Protein AF-A0A2P2D0B8-F1 (afdb_monomer_lite)

Secondary structure (DSSP, 8-state):
--GGGGG-S-HHHHHHHHHHHHHHHHHTT--HHHHHHHHHHHHHHHHHHH-S-----GGGGGTB--HHHHHHHTBSSGGGSSS---SSBTHHHHHTT-----S----GGGBS-SS-SS---SHHHHHHGGG-

Sequence (132 aa):
MYWLNGEKRHPIHAILEGSPGILLVLLLGASSEIVLGWLTILSLHLMFQHGNMDYKAGILKKFFSVAELHRWHHRKKYRETQVNYGAVFSFWDRMFGSLQKEEGFVTGAAVGLEREKSFPKDYLGQLTEPFR

pLDDT: mean 88.52, std 8.52, range [60.28, 98.06]

Foldseek 3Di:
DALCVLVLDAVVVVCVVPVVVLVVVVVVPDDPVNSVVVVVVLSVQSSQLRHPDDDDPDCVLQFFNGVQFQVQLFFQDPVSNQASPDSTTCVVRVVVVRGDRDDDDQHPVGGDHNVDPPQDPDPVSSNCVVVD

InterPro domains:
  IPR006694 Fatty acid hydroxylase [PF04116] (3-98)

Radius of gyration: 16.32 Å; chains: 1; bounding box: 37×33×42 Å

Organism: NCBI:txid1917820

Structure (mmCIF, N/CA/C/O backbone):
data_AF-A0A2P2D0B8-F1
#
_entry.id   AF-A0A2P2D0B8-F1
#
loop_
_atom_site.group_PDB
_atom_site.id
_atom_site.type_symbol
_atom_site.label_atom_id
_atom_site.label_alt_id
_atom_site.label_comp_id
_atom_site.label_asym_id
_atom_site.label_entity_id
_atom_site.label_seq_id
_atom_site.pdbx_PDB_ins_code
_atom_site.Cartn_x
_atom_site.Cartn_y
_atom_site.Cartn_z
_atom_site.occupancy
_atom_site.B_iso_or_equiv
_atom_site.auth_seq_id
_atom_site.auth_comp_id
_atom_site.auth_asym_id
_atom_site.auth_atom_id
_atom_site.pdbx_PDB_model_num
ATOM 1 N N . MET A 1 1 ? 4.198 3.738 -11.912 1.00 60.28 1 MET A N 1
ATOM 2 C CA . MET A 1 1 ? 3.007 3.173 -11.241 1.00 60.28 1 MET A CA 1
ATOM 3 C C . MET A 1 1 ? 1.940 4.244 -11.261 1.00 60.28 1 MET A C 1
ATOM 5 O O . MET A 1 1 ? 2.276 5.383 -10.971 1.00 60.28 1 MET A O 1
ATOM 9 N N . TYR A 1 2 ? 0.722 3.931 -11.691 1.00 66.81 2 TYR A N 1
ATOM 10 C CA . TYR A 1 2 ? -0.411 4.852 -11.553 1.00 66.81 2 TYR A CA 1
ATOM 11 C C . TYR A 1 2 ? -1.201 4.462 -10.303 1.00 66.81 2 TYR A C 1
ATOM 13 O O . TYR A 1 2 ? -1.197 3.286 -9.951 1.00 66.81 2 TYR A O 1
ATOM 21 N N . TRP A 1 3 ? -1.877 5.406 -9.647 1.00 64.50 3 TRP A N 1
ATOM 22 C CA . TRP A 1 3 ? -2.529 5.149 -8.357 1.00 64.50 3 TRP A CA 1
ATOM 23 C C . TRP A 1 3 ? -3.574 4.022 -8.433 1.00 64.50 3 TRP A C 1
ATOM 25 O O . TRP A 1 3 ? -3.635 3.209 -7.517 1.00 64.50 3 TRP A O 1
ATOM 35 N N . LEU A 1 4 ? -4.289 3.873 -9.563 1.00 73.56 4 LEU A N 1
ATOM 36 C CA . LEU A 1 4 ? -5.216 2.745 -9.767 1.00 73.56 4 LEU A CA 1
ATOM 37 C C . LEU A 1 4 ? -4.530 1.377 -9.725 1.00 73.56 4 LEU A C 1
ATOM 39 O O . LEU A 1 4 ? -5.201 0.384 -9.485 1.00 73.56 4 LEU A O 1
ATOM 43 N N . ASN A 1 5 ? -3.218 1.281 -9.969 1.00 72.00 5 ASN A N 1
ATOM 44 C CA . ASN A 1 5 ? -2.528 -0.008 -9.901 1.00 72.00 5 ASN A CA 1
ATOM 45 C C . ASN A 1 5 ? -2.556 -0.608 -8.488 1.00 72.00 5 ASN A C 1
ATOM 47 O O . ASN A 1 5 ? -2.506 -1.827 -8.390 1.00 72.00 5 ASN A O 1
ATOM 51 N N . GLY A 1 6 ? -2.677 0.203 -7.427 1.00 67.56 6 GLY A N 1
ATOM 52 C CA . GLY A 1 6 ? -2.864 -0.310 -6.061 1.00 67.56 6 GLY A CA 1
ATOM 53 C C . GLY A 1 6 ? -4.210 -1.018 -5.852 1.00 67.56 6 GLY A C 1
ATOM 54 O O . GLY A 1 6 ? -4.346 -1.850 -4.957 1.00 67.56 6 GLY A O 1
ATOM 55 N N . GLU A 1 7 ? -5.182 -0.743 -6.726 1.00 73.62 7 GLU A N 1
ATOM 56 C CA . GLU A 1 7 ? -6.535 -1.309 -6.691 1.00 73.62 7 GLU A CA 1
ATOM 57 C C . GLU A 1 7 ? -6.797 -2.311 -7.824 1.00 73.62 7 GLU A C 1
ATOM 59 O O . GLU A 1 7 ? -7.882 -2.881 -7.920 1.00 73.62 7 GLU A O 1
ATOM 64 N N . LYS A 1 8 ? -5.808 -2.574 -8.689 1.00 78.94 8 LYS A N 1
ATOM 65 C CA . LYS A 1 8 ? -5.914 -3.594 -9.743 1.00 78.94 8 LYS A CA 1
ATOM 66 C C . LYS A 1 8 ? -5.743 -4.990 -9.152 1.00 78.94 8 LYS A C 1
ATOM 68 O O . LYS A 1 8 ? -4.721 -5.643 -9.349 1.00 78.94 8 LYS A O 1
ATOM 73 N N . ARG A 1 9 ? -6.764 -5.441 -8.432 1.00 85.56 9 ARG A N 1
ATOM 74 C CA . ARG A 1 9 ? -6.892 -6.801 -7.907 1.00 85.56 9 ARG A CA 1
ATOM 75 C C . ARG A 1 9 ? -8.305 -7.320 -8.148 1.00 85.56 9 ARG A C 1
ATOM 77 O O . ARG A 1 9 ? -9.250 -6.544 -8.274 1.00 85.56 9 ARG A O 1
ATOM 84 N N . HIS A 1 10 ? -8.452 -8.639 -8.210 1.00 90.56 10 HIS A N 1
ATOM 85 C CA . HIS A 1 10 ? -9.770 -9.250 -8.347 1.00 90.56 10 HIS A CA 1
ATOM 86 C C . HIS A 1 10 ? -10.648 -8.899 -7.123 1.00 90.56 10 HIS A C 1
ATOM 88 O O . HIS A 1 10 ? -10.168 -9.054 -5.997 1.00 90.56 10 HIS A O 1
ATOM 94 N N . PRO A 1 11 ? -11.925 -8.488 -7.277 1.00 90.44 11 PRO A N 1
ATOM 95 C CA . PRO A 1 11 ? -12.768 -8.082 -6.145 1.00 90.44 11 PRO A CA 1
ATOM 96 C C . PRO A 1 11 ? -12.917 -9.160 -5.066 1.00 90.44 11 PRO A C 1
ATOM 98 O O . PRO A 1 11 ? -12.840 -8.866 -3.878 1.00 90.44 11 PRO A O 1
ATOM 101 N N . ILE A 1 12 ? -13.052 -10.428 -5.473 1.00 92.00 12 ILE A N 1
ATOM 102 C CA . ILE A 1 12 ? -13.098 -11.558 -4.527 1.00 92.00 12 ILE A CA 1
ATOM 103 C C . ILE A 1 12 ? -11.803 -11.635 -3.712 1.00 92.00 12 ILE A C 1
ATOM 105 O O . ILE A 1 12 ? -11.859 -11.827 -2.503 1.00 92.00 12 ILE A O 1
ATOM 109 N N . HIS A 1 13 ? -10.644 -11.432 -4.345 1.00 91.44 13 HIS A N 1
ATOM 110 C CA . HIS A 1 13 ? -9.368 -11.431 -3.634 1.00 91.44 13 HIS A CA 1
ATOM 111 C C . HIS A 1 13 ? -9.304 -10.284 -2.618 1.00 91.44 13 HIS A C 1
ATOM 113 O O . HIS A 1 13 ? -8.949 -10.525 -1.472 1.00 91.44 13 HIS A O 1
ATOM 119 N N . ALA A 1 14 ? -9.746 -9.077 -2.994 1.00 90.12 14 ALA A N 1
ATOM 120 C CA . ALA A 1 14 ? -9.803 -7.929 -2.085 1.00 90.12 14 ALA A CA 1
ATOM 121 C C . ALA A 1 14 ? -10.671 -8.198 -0.842 1.00 90.12 14 ALA A C 1
ATOM 123 O O . ALA A 1 14 ? -10.279 -7.877 0.278 1.00 90.12 14 ALA A O 1
ATOM 124 N N . ILE A 1 15 ? -11.845 -8.810 -1.032 1.00 92.44 15 ILE A N 1
ATOM 125 C CA . ILE A 1 15 ? -12.759 -9.161 0.064 1.00 92.44 15 ILE A CA 1
ATOM 126 C C . ILE A 1 15 ? -12.123 -10.212 0.976 1.00 92.44 15 ILE A C 1
ATOM 128 O O . ILE A 1 15 ? -12.155 -10.062 2.197 1.00 92.44 15 ILE A O 1
ATOM 132 N N . LEU A 1 16 ? -11.539 -11.265 0.401 1.00 94.19 16 LEU A N 1
ATOM 133 C CA . LEU A 1 16 ? -10.897 -12.336 1.167 1.00 94.19 16 LEU A CA 1
ATOM 134 C C . LEU A 1 16 ? -9.682 -11.836 1.955 1.00 94.19 16 LEU A C 1
ATOM 136 O O . LEU A 1 16 ? -9.478 -12.255 3.090 1.00 94.19 16 LEU A O 1
ATOM 140 N N . GLU A 1 17 ? -8.905 -10.926 1.374 1.00 91.38 17 GLU A N 1
ATOM 141 C CA . GLU A 1 17 ? -7.741 -10.315 2.014 1.00 91.38 17 GLU A CA 1
ATOM 142 C C . GLU A 1 17 ? -8.148 -9.352 3.144 1.00 91.38 17 GLU A C 1
ATOM 144 O O . GLU A 1 17 ? -7.594 -9.410 4.240 1.00 91.38 17 GLU A O 1
ATOM 149 N N . GLY A 1 18 ? -9.129 -8.473 2.906 1.00 90.88 18 GLY A N 1
ATOM 150 C CA . GLY A 1 18 ? -9.480 -7.403 3.846 1.00 90.88 18 GLY A CA 1
ATOM 151 C C . GLY A 1 18 ? -10.466 -7.799 4.950 1.00 90.88 18 GLY A C 1
ATOM 152 O O . GLY A 1 18 ? -10.377 -7.292 6.073 1.00 90.88 18 GLY A O 1
ATOM 153 N N . SER A 1 19 ? -11.416 -8.696 4.662 1.00 94.25 19 SER A N 1
ATOM 154 C CA . SER A 1 19 ? -12.523 -8.997 5.583 1.00 94.25 19 SER A CA 1
ATOM 155 C C . SER A 1 19 ? -12.115 -9.607 6.929 1.00 94.25 19 SER A C 1
ATOM 157 O O . SER A 1 19 ? -12.719 -9.198 7.923 1.00 94.25 19 SER A O 1
ATOM 159 N N . PRO A 1 20 ? -11.101 -10.492 7.051 1.00 95.88 20 PRO A N 1
ATOM 160 C CA . PRO A 1 20 ? -10.773 -11.094 8.344 1.00 95.88 20 PRO A CA 1
ATOM 161 C C . PRO A 1 20 ? -10.330 -10.058 9.384 1.00 95.88 20 PRO A C 1
ATOM 163 O O . PRO A 1 20 ? -10.785 -10.092 10.526 1.00 95.88 20 PRO A O 1
ATOM 166 N N . GLY A 1 21 ? -9.484 -9.103 8.982 1.00 93.75 21 GLY A N 1
ATOM 167 C CA . GLY A 1 21 ? -8.998 -8.044 9.870 1.00 93.75 21 GLY A CA 1
ATOM 168 C C . GLY A 1 21 ? -10.105 -7.077 10.290 1.00 93.75 21 GLY A C 1
ATOM 169 O O . GLY A 1 21 ? -10.208 -6.739 11.468 1.00 93.75 21 GLY A O 1
ATOM 170 N N . ILE A 1 22 ? -10.965 -6.680 9.346 1.00 95.56 22 ILE A N 1
ATOM 171 C CA . ILE A 1 22 ? -12.117 -5.805 9.617 1.00 95.56 22 ILE A CA 1
ATOM 172 C C . ILE A 1 22 ? -13.111 -6.494 10.560 1.00 95.56 22 ILE A C 1
ATOM 174 O O . ILE A 1 22 ? -13.549 -5.894 11.540 1.00 95.56 22 ILE A O 1
ATOM 178 N N . LEU A 1 23 ? -13.443 -7.760 10.296 1.00 96.31 23 LEU A N 1
ATOM 179 C CA . LEU A 1 23 ? -14.355 -8.530 11.137 1.00 96.31 23 LEU A CA 1
ATOM 180 C C . LEU A 1 23 ? -13.806 -8.663 12.559 1.00 96.31 23 LEU A C 1
ATOM 182 O O . LEU A 1 23 ? -14.544 -8.456 13.518 1.00 96.31 23 LEU A O 1
ATOM 186 N N . LEU A 1 24 ? -12.512 -8.954 12.701 1.00 97.00 24 LEU A N 1
ATOM 187 C CA . LEU A 1 24 ? -11.877 -9.088 14.006 1.00 97.00 24 LEU A CA 1
ATOM 188 C C . LEU A 1 24 ? -11.987 -7.801 14.834 1.00 97.00 24 LEU A C 1
ATOM 190 O O . LEU A 1 24 ? -12.391 -7.867 15.992 1.00 97.00 24 LEU A O 1
ATOM 194 N N . VAL A 1 25 ? -11.671 -6.632 14.268 1.00 96.81 25 VAL A N 1
ATOM 195 C CA . VAL A 1 25 ? -11.735 -5.373 15.037 1.00 96.81 25 VAL A CA 1
ATOM 196 C C . VAL A 1 25 ? -13.167 -4.992 15.413 1.00 96.81 25 VAL A C 1
ATOM 198 O O . VAL A 1 25 ? -13.385 -4.497 16.516 1.00 96.81 25 VAL A O 1
ATOM 201 N N . LEU A 1 26 ? -14.148 -5.279 14.550 1.00 96.94 26 LEU A N 1
ATOM 202 C CA . LEU A 1 26 ? -15.567 -5.091 14.867 1.00 96.94 26 LEU A CA 1
ATOM 203 C C . LEU A 1 26 ? -16.013 -6.015 16.008 1.00 96.94 26 LEU A C 1
ATOM 205 O O . LEU A 1 26 ? -16.676 -5.562 16.937 1.00 96.94 26 LEU A O 1
ATOM 209 N N . LEU A 1 27 ? -15.606 -7.290 15.984 1.00 97.44 27 LEU A N 1
ATOM 210 C CA . LEU A 1 27 ? -15.894 -8.250 17.059 1.00 97.44 27 LEU A CA 1
ATOM 211 C C . LEU A 1 27 ? -15.239 -7.859 18.392 1.00 97.44 27 LEU A C 1
ATOM 213 O O . LEU A 1 27 ? -15.789 -8.150 19.450 1.00 97.44 27 LEU A O 1
ATOM 217 N N . LEU A 1 28 ? -14.096 -7.171 18.349 1.00 98.06 28 LEU A N 1
ATOM 218 C CA . LEU A 1 28 ? -13.435 -6.593 19.525 1.00 98.06 28 LEU A CA 1
ATOM 219 C C . LEU A 1 28 ? -14.086 -5.283 20.012 1.00 98.06 28 LEU A C 1
ATOM 221 O O . LEU A 1 28 ? -13.615 -4.699 20.987 1.00 98.06 28 LEU A O 1
ATOM 225 N N . GLY A 1 29 ? -15.165 -4.827 19.367 1.00 97.94 29 GLY A N 1
ATOM 226 C CA . GLY A 1 29 ? -15.948 -3.664 19.787 1.00 97.94 29 GLY A CA 1
ATOM 227 C C . GLY A 1 29 ? -15.550 -2.342 19.131 1.00 97.94 29 GLY A C 1
ATOM 228 O O . GLY A 1 29 ? -15.970 -1.287 19.608 1.00 97.94 29 GLY A O 1
ATOM 229 N N . ALA A 1 30 ? -14.756 -2.354 18.053 1.00 97.69 30 ALA A N 1
ATOM 230 C CA . ALA A 1 30 ? -14.513 -1.139 17.277 1.00 97.69 30 ALA A CA 1
ATOM 231 C C . ALA A 1 30 ? -15.823 -0.635 16.650 1.00 97.69 30 ALA A C 1
ATOM 233 O O . ALA A 1 30 ? -16.580 -1.411 16.066 1.00 97.69 30 ALA A O 1
ATOM 234 N N . SER A 1 31 ? -16.078 0.672 16.741 1.00 98.06 31 SER A N 1
ATOM 235 C CA . SER A 1 31 ? -17.254 1.270 16.111 1.00 98.06 31 SER A CA 1
ATOM 236 C C . SER A 1 31 ? -17.103 1.319 14.586 1.00 98.06 31 SER A C 1
ATOM 238 O O . SER A 1 31 ? -15.987 1.391 14.054 1.00 98.06 31 SER A O 1
ATOM 240 N N . SER A 1 32 ? -18.228 1.317 13.869 1.00 96.12 32 SER A N 1
ATOM 241 C CA . SER A 1 32 ? -18.250 1.449 12.407 1.00 96.12 32 SER A CA 1
ATOM 242 C C . SER A 1 32 ? -17.539 2.711 11.929 1.00 96.12 32 SER A C 1
ATOM 244 O O . SER A 1 32 ? -16.838 2.682 10.922 1.00 96.12 32 SER A O 1
ATOM 246 N N . GLU A 1 33 ? -17.669 3.810 12.666 1.00 97.81 33 GLU A N 1
ATOM 247 C CA . GLU A 1 33 ? -17.069 5.104 12.339 1.00 97.81 33 GLU A CA 1
ATOM 248 C C . GLU A 1 33 ? -15.541 5.036 12.410 1.00 97.81 33 GLU A C 1
ATOM 250 O O . GLU A 1 33 ? -14.864 5.569 11.532 1.00 97.81 33 GLU A O 1
ATOM 255 N N . ILE A 1 34 ? -14.987 4.342 13.412 1.00 96.44 34 ILE A N 1
ATOM 256 C CA . ILE A 1 34 ? -13.536 4.141 13.549 1.00 96.44 34 ILE A CA 1
ATOM 257 C C . ILE A 1 34 ? -13.007 3.301 12.387 1.00 96.44 34 ILE A C 1
ATOM 259 O O . ILE A 1 34 ? -11.991 3.651 11.783 1.00 96.44 34 ILE A O 1
ATOM 263 N N . VAL A 1 35 ? -13.706 2.217 12.042 1.00 96.69 35 VAL A N 1
ATOM 264 C CA . VAL A 1 35 ? -13.327 1.356 10.914 1.00 96.69 35 VAL A CA 1
ATOM 265 C C . VAL A 1 35 ? -13.374 2.137 9.600 1.00 96.69 35 VAL A C 1
ATOM 267 O O . VAL A 1 35 ? -12.417 2.091 8.830 1.00 96.69 35 VAL A O 1
ATOM 270 N N . LEU A 1 36 ? -14.435 2.909 9.359 1.00 96.62 36 LEU A N 1
ATOM 271 C CA . LEU A 1 36 ? -14.560 3.763 8.173 1.00 96.62 36 LEU A CA 1
ATOM 272 C C . LEU A 1 36 ? -13.467 4.837 8.116 1.00 96.62 36 LEU A C 1
ATOM 274 O O . LEU A 1 36 ? -12.879 5.066 7.055 1.00 96.62 36 LEU A O 1
ATOM 278 N N . GLY A 1 37 ? -13.154 5.467 9.249 1.00 97.38 37 GLY A N 1
ATOM 279 C CA . GLY A 1 37 ? -12.060 6.430 9.353 1.00 97.38 37 GLY A CA 1
ATOM 280 C C . GLY A 1 37 ? -10.715 5.799 8.995 1.00 97.38 37 GLY A C 1
ATOM 281 O O . GLY A 1 37 ? -9.969 6.347 8.181 1.00 97.38 37 GLY A O 1
ATOM 282 N N . TRP A 1 38 ? -10.435 4.607 9.523 1.00 94.38 38 TRP A N 1
ATOM 283 C CA . TRP A 1 38 ? -9.225 3.859 9.191 1.00 94.38 38 TRP A CA 1
ATOM 284 C C . TRP A 1 38 ? -9.152 3.493 7.706 1.00 94.38 38 TRP A C 1
ATOM 286 O O . TRP A 1 38 ? -8.131 3.747 7.069 1.00 94.38 38 TRP A O 1
ATOM 296 N N . LEU A 1 39 ? -10.229 2.954 7.130 1.00 93.94 39 LEU A N 1
ATOM 297 C CA . LEU A 1 39 ? -10.276 2.598 5.708 1.00 93.94 39 LEU A CA 1
ATOM 298 C C . LEU A 1 39 ? -10.070 3.819 4.805 1.00 93.94 39 LEU A C 1
ATOM 300 O O . LEU A 1 39 ? -9.400 3.716 3.778 1.00 93.94 39 LEU A O 1
ATOM 304 N N . THR A 1 40 ? -10.578 4.984 5.207 1.00 95.69 40 THR A N 1
ATOM 305 C CA . THR A 1 40 ? -10.357 6.247 4.491 1.00 95.69 40 THR A CA 1
ATOM 306 C C . THR A 1 40 ? -8.879 6.640 4.509 1.00 95.69 40 THR A C 1
ATOM 308 O O . THR A 1 40 ? -8.299 6.918 3.458 1.00 95.69 40 THR A O 1
ATOM 311 N N . ILE A 1 41 ? -8.243 6.614 5.684 1.00 95.19 41 ILE A N 1
ATOM 312 C CA . ILE A 1 41 ? -6.812 6.921 5.835 1.00 95.19 41 ILE A CA 1
ATOM 313 C C . ILE A 1 41 ? -5.959 5.936 5.031 1.00 95.19 41 ILE A C 1
ATOM 315 O O . ILE A 1 41 ? -5.056 6.352 4.303 1.00 95.19 41 ILE A O 1
ATOM 319 N N . LEU A 1 42 ? -6.265 4.642 5.130 1.00 92.62 42 LEU A N 1
ATOM 320 C CA . LEU A 1 42 ? -5.570 3.586 4.405 1.00 92.62 42 LEU A CA 1
ATOM 321 C C . LEU A 1 42 ? -5.679 3.785 2.890 1.00 92.62 42 LEU A C 1
ATOM 323 O O . LEU A 1 42 ? -4.668 3.703 2.196 1.00 92.62 42 LEU A O 1
ATOM 327 N N . SER A 1 43 ? -6.874 4.101 2.387 1.00 90.81 43 SER A N 1
ATOM 328 C CA . SER A 1 43 ? -7.106 4.346 0.959 1.00 90.81 43 SER A CA 1
ATOM 329 C C . SER A 1 43 ? -6.263 5.517 0.455 1.00 90.81 43 SER A C 1
ATOM 331 O O . SER A 1 43 ? -5.552 5.388 -0.540 1.00 90.81 43 SER A O 1
ATOM 333 N N . LEU A 1 44 ? -6.265 6.642 1.179 1.00 92.12 44 LEU A N 1
ATOM 334 C CA . LEU A 1 44 ? -5.438 7.800 0.834 1.00 92.12 44 LEU A CA 1
ATOM 335 C C . LEU A 1 44 ? -3.948 7.438 0.835 1.00 92.12 44 LEU A C 1
ATOM 337 O O . LEU A 1 44 ? -3.243 7.728 -0.132 1.00 92.12 44 LEU A O 1
ATOM 341 N N . HIS A 1 45 ? -3.471 6.758 1.879 1.00 92.75 45 HIS A N 1
ATOM 342 C CA . HIS A 1 45 ? -2.082 6.305 1.971 1.00 92.75 45 HIS A CA 1
ATOM 343 C C . HIS A 1 45 ? -1.689 5.427 0.772 1.00 92.75 45 HIS A C 1
ATOM 345 O O . HIS A 1 45 ? -0.693 5.713 0.103 1.00 92.75 45 HIS A O 1
ATOM 351 N N . LEU A 1 46 ? -2.506 4.426 0.429 1.00 90.50 46 LEU A N 1
ATOM 352 C CA . LEU A 1 46 ? -2.258 3.538 -0.711 1.00 90.50 46 LEU A CA 1
ATOM 353 C C . LEU A 1 46 ? -2.250 4.292 -2.049 1.00 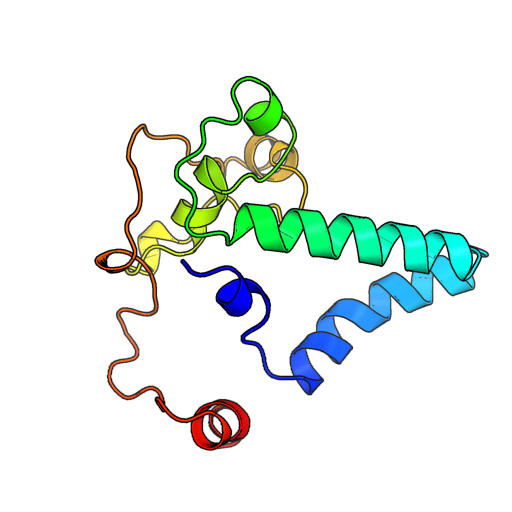90.50 46 LEU A C 1
ATOM 355 O O . LEU A 1 46 ? -1.397 4.003 -2.897 1.00 90.50 46 LEU A O 1
ATOM 359 N N . MET A 1 47 ? -3.114 5.299 -2.228 1.00 89.94 47 MET A N 1
ATOM 360 C CA . MET A 1 47 ? -3.104 6.168 -3.413 1.00 89.94 47 MET A CA 1
ATOM 361 C C . MET A 1 47 ? -1.785 6.943 -3.541 1.00 89.94 47 MET A C 1
ATOM 363 O O . MET A 1 47 ? -1.199 6.977 -4.626 1.00 89.94 47 MET A O 1
ATOM 367 N N . PHE A 1 48 ? -1.275 7.529 -2.452 1.00 89.88 48 PHE A N 1
ATOM 368 C CA . PHE A 1 48 ? 0.022 8.223 -2.449 1.00 89.88 48 PHE A CA 1
ATOM 369 C C . PHE A 1 48 ? 1.204 7.266 -2.636 1.00 89.88 48 PHE A C 1
ATOM 371 O O . PHE A 1 48 ? 2.203 7.631 -3.259 1.00 89.88 48 PHE A O 1
ATOM 378 N N . GLN A 1 49 ? 1.100 6.044 -2.120 1.00 90.94 49 GLN A N 1
ATOM 379 C CA . GLN A 1 49 ? 2.116 4.999 -2.224 1.00 90.94 49 GLN A CA 1
ATOM 380 C C . GLN A 1 49 ? 2.240 4.429 -3.648 1.00 90.94 49 GLN A C 1
ATOM 382 O O . GLN A 1 49 ? 3.346 4.112 -4.090 1.00 90.94 49 GLN A O 1
ATOM 387 N N . HIS A 1 50 ? 1.135 4.358 -4.396 1.00 89.50 50 HIS A N 1
ATOM 388 C CA . HIS A 1 50 ? 1.098 3.886 -5.789 1.00 89.50 50 HIS A CA 1
ATOM 389 C C . HIS A 1 50 ? 1.067 5.022 -6.822 1.00 89.50 50 HIS A C 1
ATOM 391 O O . HIS A 1 50 ? 1.092 4.771 -8.032 1.00 89.50 50 HIS A O 1
ATOM 397 N N . GLY A 1 51 ? 1.019 6.273 -6.365 1.00 86.06 51 GLY A N 1
ATOM 398 C CA . GLY A 1 51 ? 0.946 7.454 -7.212 1.00 86.06 51 GLY A CA 1
ATOM 399 C C . GLY A 1 51 ? 2.163 7.616 -8.124 1.00 86.06 51 GLY A C 1
ATOM 400 O O . GLY A 1 51 ? 3.301 7.306 -7.761 1.00 86.06 51 GLY A O 1
ATOM 401 N N . ASN A 1 52 ? 1.931 8.182 -9.312 1.00 82.12 52 ASN A N 1
ATOM 402 C CA . ASN A 1 52 ? 2.986 8.466 -10.291 1.00 82.12 52 ASN A CA 1
ATOM 403 C C . ASN A 1 52 ? 3.764 9.761 -9.989 1.00 82.12 52 ASN A C 1
ATOM 405 O O . ASN A 1 52 ? 4.413 10.316 -10.870 1.00 82.12 52 ASN A O 1
ATOM 409 N N . MET A 1 53 ? 3.667 10.269 -8.762 1.00 82.56 53 MET A N 1
ATOM 410 C CA . MET A 1 53 ? 4.346 11.488 -8.336 1.00 82.56 53 MET A CA 1
ATOM 411 C C . MET A 1 53 ? 5.778 11.164 -7.921 1.00 82.56 53 MET A C 1
ATOM 413 O O . MET A 1 53 ? 6.010 10.176 -7.223 1.00 82.56 53 MET A O 1
ATOM 417 N N . ASP A 1 54 ? 6.731 11.979 -8.356 1.00 83.44 54 ASP A N 1
ATOM 418 C CA . ASP A 1 54 ? 8.105 11.929 -7.864 1.00 83.44 54 ASP A CA 1
ATOM 419 C C . ASP A 1 54 ? 8.245 12.892 -6.683 1.00 83.44 54 ASP A C 1
ATOM 421 O O . ASP A 1 54 ? 8.455 14.090 -6.860 1.00 83.44 54 ASP A O 1
ATOM 425 N N . TYR A 1 55 ? 8.017 12.379 -5.473 1.00 86.94 55 TYR A N 1
ATOM 426 C CA . TYR A 1 55 ? 8.137 13.153 -4.242 1.00 86.94 55 TYR A CA 1
ATOM 427 C C . TYR A 1 55 ? 9.212 12.569 -3.334 1.00 86.94 55 TYR A C 1
ATOM 429 O O . TYR A 1 55 ? 9.444 11.362 -3.308 1.00 86.94 55 TYR A O 1
ATOM 437 N N . LYS A 1 56 ? 9.825 13.448 -2.537 1.00 88.19 56 LYS A N 1
ATOM 438 C CA . LYS A 1 56 ? 10.738 13.079 -1.455 1.00 88.19 56 LYS A CA 1
ATOM 439 C C . LYS A 1 56 ? 10.028 13.264 -0.119 1.00 88.19 56 LYS A C 1
ATOM 441 O O . LYS A 1 56 ? 9.823 14.382 0.336 1.00 88.19 56 LYS A O 1
ATOM 446 N N . ALA A 1 57 ? 9.677 12.163 0.526 1.00 90.44 57 ALA A N 1
ATOM 447 C CA . ALA A 1 57 ? 9.012 12.088 1.820 1.00 90.44 57 ALA A CA 1
ATOM 448 C C . ALA A 1 57 ? 9.937 12.439 3.000 1.00 90.44 57 ALA A C 1
ATOM 450 O O . ALA A 1 57 ? 9.483 12.562 4.139 1.00 90.44 57 ALA A O 1
ATOM 451 N N . GLY A 1 58 ? 11.246 12.566 2.759 1.00 90.88 58 GLY A N 1
ATOM 452 C CA . GLY A 1 58 ? 12.214 12.998 3.765 1.00 90.88 58 GLY A CA 1
ATOM 453 C C . GLY A 1 58 ? 12.233 12.064 4.974 1.00 90.88 58 GLY A C 1
ATOM 454 O O . GLY A 1 58 ? 12.560 10.886 4.848 1.00 90.88 58 GLY A O 1
ATOM 455 N N . ILE A 1 59 ? 11.890 12.581 6.154 1.00 92.81 59 ILE A N 1
ATOM 456 C CA . ILE A 1 59 ? 11.849 11.786 7.388 1.00 92.81 59 ILE A CA 1
ATOM 457 C C . ILE A 1 59 ? 10.695 10.773 7.409 1.00 92.81 59 ILE A C 1
ATOM 459 O O . ILE A 1 59 ? 10.814 9.739 8.063 1.00 92.81 59 ILE A O 1
ATOM 463 N N . LEU A 1 60 ? 9.613 11.012 6.660 1.00 93.06 60 LEU A N 1
ATOM 464 C CA . LEU A 1 60 ? 8.420 10.162 6.689 1.00 93.06 60 LEU A CA 1
ATOM 465 C C . LEU A 1 60 ? 8.709 8.738 6.207 1.00 93.06 60 LEU A C 1
ATOM 467 O O . LEU A 1 60 ? 8.150 7.797 6.760 1.00 93.06 60 LEU A O 1
ATOM 471 N N . LYS A 1 61 ? 9.666 8.543 5.287 1.00 91.81 61 LYS A N 1
ATOM 472 C CA . LYS A 1 61 ? 10.105 7.205 4.837 1.00 91.81 61 LYS A CA 1
ATOM 473 C C . LYS A 1 61 ? 10.790 6.368 5.926 1.00 91.81 61 LYS A C 1
ATOM 475 O O . LYS A 1 61 ? 11.130 5.207 5.710 1.00 91.81 61 LYS A O 1
ATOM 480 N N . LYS A 1 62 ? 11.069 6.948 7.099 1.00 91.88 62 LYS A N 1
ATOM 481 C CA . LYS A 1 62 ? 11.524 6.179 8.268 1.00 91.88 62 LYS A CA 1
ATOM 482 C C . LYS A 1 62 ? 10.387 5.409 8.929 1.00 91.88 62 LYS A C 1
ATOM 484 O O . LYS A 1 62 ? 10.649 4.362 9.512 1.00 91.88 62 LYS A O 1
ATOM 489 N N . PHE A 1 63 ? 9.166 5.919 8.808 1.00 94.44 63 P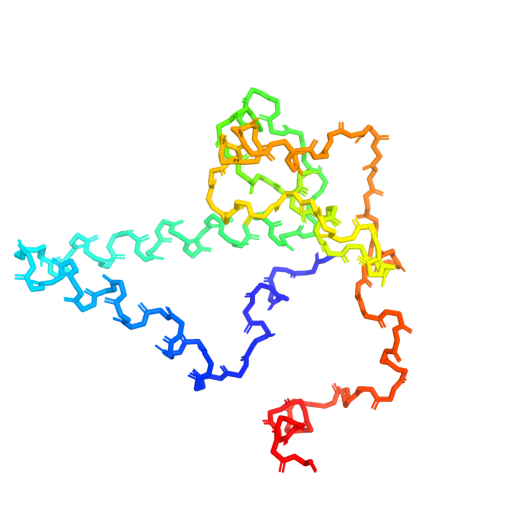HE A N 1
ATOM 490 C CA . PHE A 1 63 ? 7.985 5.404 9.490 1.00 94.44 63 PHE A CA 1
ATOM 491 C C . PHE A 1 63 ? 7.027 4.747 8.503 1.00 94.44 63 PHE A C 1
ATOM 493 O O . PHE A 1 63 ? 6.612 3.614 8.720 1.00 94.44 63 PHE A O 1
ATOM 500 N N . PHE A 1 64 ? 6.769 5.395 7.370 1.00 95.69 64 PHE A N 1
ATOM 501 C CA . PHE A 1 64 ? 5.758 4.990 6.402 1.00 95.69 64 PHE A CA 1
ATOM 502 C C . PHE A 1 64 ? 6.357 4.367 5.144 1.00 95.69 64 PHE A C 1
ATOM 504 O O . PHE A 1 64 ? 7.420 4.773 4.665 1.00 95.69 64 PHE A O 1
ATOM 511 N N . SER A 1 65 ? 5.627 3.411 4.584 1.00 94.50 65 SER A N 1
ATOM 512 C CA . SER A 1 65 ? 5.885 2.806 3.280 1.00 94.50 65 SER A CA 1
ATOM 513 C C . SER A 1 65 ? 5.411 3.734 2.165 1.00 94.50 65 SER A C 1
ATOM 515 O O . SER A 1 65 ? 4.367 3.545 1.552 1.00 94.50 65 SER A O 1
ATOM 517 N N . VAL A 1 66 ? 6.173 4.798 1.936 1.00 93.00 66 VAL A N 1
ATOM 518 C CA . VAL A 1 66 ? 5.915 5.792 0.883 1.00 93.00 66 VAL A CA 1
ATOM 519 C C . VAL A 1 66 ? 6.285 5.263 -0.505 1.00 93.00 66 VAL A C 1
ATOM 521 O O . VAL A 1 66 ? 6.991 4.261 -0.629 1.00 93.00 66 VAL A O 1
ATOM 524 N N . ALA A 1 67 ? 5.879 5.972 -1.563 1.00 90.62 67 ALA A N 1
ATOM 525 C CA . ALA A 1 67 ? 6.153 5.584 -2.950 1.00 90.62 67 ALA A CA 1
ATOM 526 C C . ALA A 1 67 ? 7.652 5.394 -3.242 1.00 90.62 67 ALA A C 1
ATOM 528 O O . ALA A 1 67 ? 8.007 4.468 -3.971 1.00 90.62 67 ALA A O 1
ATOM 529 N N . GLU A 1 68 ? 8.529 6.216 -2.642 1.00 88.88 68 GLU A N 1
ATOM 530 C CA . GLU A 1 68 ? 9.993 6.063 -2.750 1.00 88.88 68 GLU A CA 1
ATOM 531 C C . GLU A 1 68 ? 10.468 4.654 -2.371 1.00 88.88 68 GLU A C 1
ATOM 533 O O . GLU A 1 68 ? 11.384 4.125 -2.994 1.00 88.88 68 GLU A O 1
ATOM 538 N N . LEU A 1 69 ? 9.852 4.042 -1.355 1.00 91.44 69 LEU A N 1
ATOM 539 C CA . LEU A 1 69 ? 10.195 2.697 -0.897 1.00 91.44 69 LEU A CA 1
ATOM 540 C C . LEU A 1 69 ? 9.372 1.648 -1.644 1.00 91.44 69 LEU A C 1
ATOM 542 O O . LEU A 1 69 ? 9.907 0.672 -2.165 1.00 91.44 69 LEU A O 1
ATOM 546 N N . HIS A 1 70 ? 8.064 1.855 -1.746 1.00 91.50 70 HIS A N 1
ATOM 547 C CA . HIS A 1 70 ? 7.159 0.822 -2.225 1.00 91.50 70 HIS A CA 1
ATOM 548 C C . HIS A 1 70 ? 7.377 0.445 -3.695 1.00 91.50 70 HIS A C 1
ATOM 550 O O . HIS A 1 70 ? 7.168 -0.700 -4.078 1.00 91.50 70 HIS A O 1
ATOM 556 N N . ARG A 1 71 ? 7.859 1.360 -4.544 1.00 88.88 71 ARG A N 1
ATOM 557 C CA . ARG A 1 71 ? 8.111 1.035 -5.960 1.00 88.88 71 ARG A CA 1
ATOM 558 C C . ARG A 1 71 ? 9.171 -0.046 -6.169 1.00 88.88 71 ARG A C 1
ATOM 560 O O . ARG A 1 71 ? 9.135 -0.707 -7.204 1.00 88.88 71 ARG A O 1
ATOM 567 N N . TRP A 1 72 ? 10.075 -0.246 -5.210 1.00 89.88 72 TRP A N 1
ATOM 568 C CA . TRP A 1 72 ? 11.051 -1.336 -5.256 1.00 89.88 72 TRP A CA 1
ATOM 569 C C . TRP A 1 72 ? 10.374 -2.708 -5.223 1.00 89.88 72 TRP A C 1
ATOM 571 O O . TRP A 1 72 ? 10.741 -3.584 -6.001 1.00 89.88 72 TRP A O 1
ATOM 581 N N . HIS A 1 73 ? 9.317 -2.848 -4.420 1.00 91.00 73 HIS A N 1
ATOM 582 C CA . HIS A 1 73 ? 8.492 -4.055 -4.375 1.00 91.00 73 HIS A CA 1
ATOM 583 C C . HIS A 1 73 ? 7.853 -4.374 -5.738 1.00 91.00 73 HIS A C 1
ATOM 585 O O . HIS A 1 73 ? 7.678 -5.529 -6.098 1.00 91.00 73 HIS A O 1
ATOM 591 N N . HIS A 1 74 ? 7.569 -3.351 -6.547 1.00 89.12 74 HIS A N 1
ATOM 592 C CA . HIS A 1 74 ? 6.922 -3.500 -7.856 1.00 89.12 74 HIS A CA 1
ATOM 593 C C . HIS A 1 74 ? 7.892 -3.615 -9.036 1.00 89.12 74 HIS A C 1
ATOM 595 O O . HIS A 1 74 ? 7.453 -3.533 -10.189 1.00 89.12 74 HIS A O 1
ATOM 601 N N . ARG A 1 75 ? 9.203 -3.772 -8.799 1.00 88.38 75 ARG A N 1
ATOM 602 C CA . ARG A 1 75 ? 10.181 -3.929 -9.888 1.00 88.38 75 ARG A CA 1
ATOM 603 C C . ARG A 1 75 ? 9.827 -5.107 -10.791 1.00 88.38 75 ARG A C 1
ATOM 605 O O . ARG A 1 75 ? 9.337 -6.139 -10.365 1.00 88.38 75 ARG A O 1
ATOM 612 N N . LYS A 1 76 ? 10.135 -4.970 -12.076 1.00 85.00 76 LYS A N 1
ATOM 613 C CA . LYS A 1 76 ? 9.749 -5.950 -13.092 1.00 85.00 76 LYS A CA 1
ATOM 614 C C . LYS A 1 76 ? 10.336 -7.349 -12.845 1.00 85.00 76 LYS A C 1
ATOM 616 O O . LYS A 1 76 ? 9.673 -8.355 -13.101 1.00 85.00 76 LYS A O 1
ATOM 621 N N . LYS A 1 77 ? 11.584 -7.419 -12.371 1.00 85.62 77 LYS A N 1
ATOM 622 C CA . LYS A 1 77 ? 12.309 -8.676 -12.146 1.00 85.62 77 LYS A CA 1
ATOM 623 C C . LYS A 1 77 ? 11.963 -9.248 -10.778 1.00 85.62 77 LYS A C 1
ATOM 625 O O . LYS A 1 77 ? 12.295 -8.655 -9.759 1.00 85.62 77 LYS A O 1
ATOM 630 N N . TYR A 1 78 ? 11.412 -10.460 -10.756 1.00 83.56 78 TYR A N 1
ATOM 631 C CA . TYR A 1 78 ? 10.947 -11.125 -9.532 1.00 83.56 78 TYR A CA 1
ATOM 632 C C . TYR A 1 78 ? 11.961 -11.097 -8.375 1.00 83.56 78 TYR A C 1
ATOM 634 O O . TYR A 1 78 ? 11.608 -10.744 -7.258 1.00 83.56 78 TYR A O 1
ATOM 642 N N . ARG A 1 79 ? 13.240 -11.404 -8.628 1.00 84.81 79 ARG A N 1
ATOM 643 C CA . ARG A 1 79 ? 14.267 -11.419 -7.567 1.00 84.81 79 ARG A CA 1
ATOM 644 C C . ARG A 1 79 ? 14.486 -10.052 -6.907 1.00 84.81 79 ARG A C 1
ATOM 646 O O . ARG A 1 79 ? 14.937 -10.003 -5.774 1.00 84.81 79 ARG A O 1
ATOM 653 N N . GLU A 1 80 ? 14.158 -8.969 -7.603 1.00 85.25 80 GLU A N 1
ATOM 654 C CA . GLU A 1 80 ? 14.317 -7.591 -7.131 1.00 85.25 80 GLU A CA 1
ATOM 655 C C . GLU A 1 80 ? 13.059 -7.066 -6.408 1.00 85.25 80 GLU A C 1
ATOM 657 O O . GLU A 1 80 ? 13.119 -6.000 -5.807 1.00 85.25 80 GLU A O 1
ATOM 662 N N . THR A 1 81 ? 11.938 -7.803 -6.448 1.00 85.56 81 THR A N 1
ATOM 663 C CA . THR A 1 81 ? 10.657 -7.439 -5.790 1.00 85.56 81 THR A CA 1
ATOM 664 C C . THR A 1 81 ? 10.575 -7.832 -4.320 1.00 85.56 81 THR A C 1
ATOM 666 O O . THR A 1 81 ? 9.656 -7.426 -3.613 1.00 85.56 81 THR A O 1
ATOM 669 N N . GLN A 1 82 ? 11.514 -8.654 -3.851 1.00 92.44 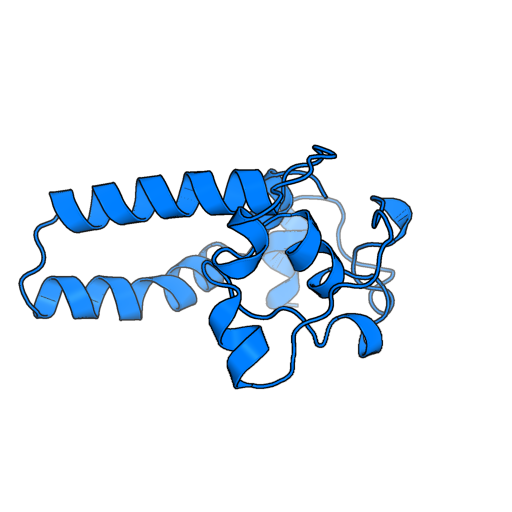82 GLN A N 1
ATOM 670 C CA . GLN A 1 82 ? 11.460 -9.317 -2.547 1.00 92.44 82 GLN A CA 1
ATOM 671 C C . GLN A 1 82 ? 11.939 -8.398 -1.408 1.00 92.44 82 GLN A C 1
ATOM 673 O O . GLN A 1 82 ? 12.769 -8.779 -0.585 1.00 92.44 82 GLN A O 1
ATOM 678 N N . VAL A 1 83 ? 11.449 -7.159 -1.407 1.00 94.38 83 VAL A N 1
ATOM 679 C CA . VAL A 1 83 ? 11.847 -6.053 -0.530 1.00 94.38 83 VAL A CA 1
ATOM 680 C C . VAL A 1 83 ? 10.641 -5.155 -0.250 1.00 94.38 83 VAL A C 1
ATOM 682 O O . VAL A 1 83 ? 9.694 -5.134 -1.037 1.00 94.38 83 VAL A O 1
ATOM 685 N N . ASN A 1 84 ? 10.697 -4.359 0.820 1.00 95.00 84 ASN A N 1
ATOM 686 C CA . ASN A 1 84 ? 9.701 -3.329 1.148 1.00 95.00 84 ASN A CA 1
ATOM 687 C C . ASN A 1 84 ? 8.244 -3.850 1.193 1.00 95.00 84 ASN A C 1
ATOM 689 O O . ASN A 1 84 ? 7.356 -3.284 0.550 1.00 95.00 84 ASN A O 1
ATOM 693 N N . TYR A 1 85 ? 8.012 -4.931 1.940 1.00 94.31 85 TYR A N 1
ATOM 694 C CA . TYR A 1 85 ? 6.726 -5.616 2.103 1.00 94.31 85 TYR A CA 1
ATOM 695 C C . TYR A 1 85 ? 5.704 -4.838 2.936 1.00 94.31 85 TYR A C 1
ATOM 697 O O . TYR A 1 85 ? 4.506 -5.106 2.841 1.00 94.31 85 TYR A O 1
ATOM 705 N N . GLY A 1 86 ? 6.138 -3.900 3.781 1.00 93.88 86 GLY A N 1
ATOM 706 C CA . GLY A 1 86 ? 5.232 -3.149 4.641 1.00 93.88 86 GLY A CA 1
ATOM 707 C C . GLY A 1 86 ? 4.215 -2.352 3.821 1.00 93.88 86 GLY A C 1
ATOM 708 O O . GLY A 1 86 ? 4.598 -1.510 3.012 1.00 93.88 86 GLY A O 1
ATOM 709 N N . ALA A 1 87 ? 2.919 -2.568 4.064 1.00 91.00 87 ALA A N 1
ATOM 710 C CA . ALA A 1 87 ? 1.858 -1.833 3.374 1.00 91.00 87 ALA A CA 1
ATOM 711 C C . ALA A 1 87 ? 1.751 -0.382 3.867 1.00 91.00 87 ALA A C 1
ATOM 713 O O . ALA A 1 87 ? 1.801 0.540 3.068 1.00 91.00 87 ALA A O 1
ATOM 714 N N . VAL A 1 88 ? 1.661 -0.166 5.184 1.00 94.56 88 VAL A N 1
ATOM 715 C CA . VAL A 1 88 ? 1.566 1.185 5.774 1.00 94.56 88 VAL A CA 1
ATOM 716 C C . VAL A 1 88 ? 2.897 1.638 6.350 1.00 94.56 88 VAL A C 1
ATOM 718 O O . VAL A 1 88 ? 3.332 2.766 6.119 1.00 94.56 88 VAL A O 1
ATOM 721 N N . PHE A 1 89 ? 3.560 0.754 7.092 1.00 96.38 89 PHE A N 1
ATOM 722 C CA . PHE A 1 89 ? 4.734 1.108 7.869 1.00 96.38 89 PHE A CA 1
ATOM 723 C C . PHE A 1 89 ? 6.000 0.404 7.386 1.00 96.38 89 PHE A C 1
ATOM 725 O O . PHE A 1 89 ? 6.054 -0.822 7.323 1.00 96.38 89 PHE A O 1
ATOM 732 N N . SER A 1 90 ? 7.055 1.190 7.170 1.00 95.50 90 SER A N 1
ATOM 733 C CA . SER A 1 90 ? 8.378 0.696 6.757 1.00 95.50 90 SER A CA 1
ATOM 734 C C . SER A 1 90 ? 9.189 0.100 7.911 1.00 95.50 90 SER A C 1
ATOM 736 O O . SER A 1 90 ? 10.267 -0.455 7.698 1.00 95.50 90 SER A O 1
ATOM 738 N N . PHE A 1 91 ? 8.715 0.228 9.156 1.00 95.19 91 PHE A N 1
ATOM 739 C CA . PHE A 1 91 ? 9.432 -0.335 10.298 1.00 95.19 91 PHE A CA 1
ATOM 740 C C . PHE A 1 91 ? 9.444 -1.865 10.267 1.00 95.19 91 PHE A C 1
ATOM 742 O O . PHE A 1 91 ? 10.421 -2.453 10.721 1.00 95.19 91 PHE A O 1
ATOM 749 N N . TRP A 1 92 ? 8.419 -2.504 9.692 1.00 95.75 92 TRP A N 1
ATOM 750 C CA . TRP A 1 92 ? 8.414 -3.951 9.486 1.00 95.75 92 TRP A CA 1
ATOM 751 C C . TRP A 1 92 ? 9.592 -4.377 8.613 1.00 95.75 92 TRP A C 1
ATOM 753 O O . TRP A 1 92 ? 10.345 -5.272 8.981 1.00 95.75 92 TRP A O 1
ATOM 763 N N . ASP A 1 93 ? 9.840 -3.651 7.525 1.00 96.88 93 ASP A N 1
ATOM 764 C CA . ASP A 1 93 ? 10.963 -3.938 6.635 1.00 96.88 93 ASP A CA 1
ATOM 765 C C . ASP A 1 93 ? 12.329 -3.713 7.281 1.00 96.88 93 ASP A C 1
ATOM 767 O O . ASP A 1 93 ? 13.303 -4.395 6.967 1.00 96.88 93 ASP A O 1
ATOM 771 N N . ARG A 1 94 ? 12.412 -2.767 8.218 1.00 94.56 94 ARG A N 1
ATOM 772 C CA . ARG A 1 94 ? 13.616 -2.558 9.034 1.00 94.56 94 ARG A CA 1
ATOM 773 C C . ARG A 1 94 ? 13.829 -3.710 10.005 1.00 94.56 94 ARG A C 1
ATOM 775 O O . ARG A 1 94 ? 14.951 -4.181 10.140 1.00 94.56 94 ARG A O 1
ATOM 782 N N . MET A 1 95 ? 12.759 -4.133 10.671 1.00 96.62 95 MET A N 1
ATOM 783 C CA . MET A 1 95 ? 12.783 -5.193 11.674 1.00 96.62 95 MET A CA 1
ATOM 784 C C . MET A 1 95 ? 13.171 -6.539 11.060 1.00 96.62 95 MET A C 1
ATOM 786 O O . MET A 1 95 ? 13.964 -7.266 11.648 1.00 96.62 95 MET A O 1
ATOM 790 N N . PHE A 1 96 ? 12.652 -6.844 9.870 1.00 97.12 96 PHE A N 1
ATOM 791 C CA . PHE A 1 96 ? 12.869 -8.126 9.196 1.00 97.12 96 PHE A CA 1
ATOM 792 C C . PHE A 1 96 ? 13.946 -8.087 8.102 1.00 97.12 96 PHE A C 1
ATOM 794 O O . PHE A 1 96 ? 14.174 -9.088 7.431 1.00 97.12 96 PHE A O 1
ATOM 801 N N . GLY A 1 97 ? 14.635 -6.955 7.924 1.00 95.50 97 GLY A N 1
ATOM 802 C CA . GLY A 1 97 ? 15.769 -6.842 7.002 1.00 95.50 97 GLY A CA 1
ATOM 803 C C . GLY A 1 97 ? 15.404 -6.819 5.513 1.00 95.50 97 GLY A C 1
ATOM 804 O O . GLY A 1 97 ? 16.275 -7.037 4.678 1.00 95.50 97 GLY A O 1
ATOM 805 N N . SER A 1 98 ? 14.149 -6.535 5.161 1.00 96.25 98 SER A N 1
ATOM 806 C CA . SER A 1 98 ? 13.671 -6.408 3.776 1.00 96.25 98 SER A CA 1
ATOM 807 C C . SER A 1 98 ? 13.696 -4.973 3.240 1.00 96.25 98 SER A C 1
ATOM 809 O O . SER A 1 98 ? 13.233 -4.730 2.126 1.00 96.25 98 SER A O 1
ATOM 811 N N . LEU A 1 99 ? 14.213 -4.003 4.006 1.00 95.19 99 LEU A N 1
ATOM 812 C CA . LEU A 1 99 ? 14.239 -2.602 3.585 1.00 95.19 99 LEU A CA 1
ATOM 813 C C . LEU A 1 99 ? 15.246 -2.356 2.449 1.00 95.19 99 LEU A C 1
ATOM 815 O O . LEU A 1 99 ? 16.454 -2.308 2.683 1.00 95.19 99 LEU A O 1
ATOM 819 N N . GLN A 1 100 ? 14.735 -2.028 1.264 1.00 92.44 100 GLN A N 1
ATOM 820 C CA . GLN A 1 100 ? 15.499 -1.488 0.143 1.00 92.44 100 GLN A CA 1
ATOM 821 C C . GLN A 1 100 ? 15.322 0.029 0.051 1.00 92.44 100 GLN A C 1
ATOM 823 O O . GLN A 1 100 ? 14.206 0.541 -0.047 1.00 92.44 100 GLN A O 1
ATOM 828 N N . LYS A 1 101 ? 16.437 0.763 0.078 1.00 85.81 101 LYS A N 1
ATOM 829 C CA . LYS A 1 101 ? 16.453 2.237 0.123 1.00 85.81 101 LYS A CA 1
ATOM 830 C C . LYS A 1 101 ? 17.488 2.871 -0.811 1.00 85.81 101 LYS A C 1
ATOM 832 O O . LYS A 1 101 ? 17.884 4.009 -0.566 1.00 85.81 101 LYS A O 1
ATOM 837 N N . GLU A 1 102 ? 17.973 2.118 -1.800 1.00 80.44 102 GLU A N 1
ATOM 838 C CA . GLU A 1 102 ? 18.905 2.644 -2.800 1.00 80.44 102 GLU A CA 1
ATOM 839 C C . GLU A 1 102 ? 18.353 3.915 -3.449 1.00 80.44 102 GLU A C 1
ATOM 841 O O . GLU A 1 102 ? 17.145 4.079 -3.637 1.00 80.44 102 GLU A O 1
ATOM 846 N N . GLU A 1 103 ? 19.257 4.837 -3.765 1.00 66.31 103 GLU A N 1
ATOM 847 C CA . GLU A 1 103 ? 18.902 6.073 -4.443 1.00 66.31 103 GLU A CA 1
ATOM 848 C C . GLU A 1 103 ? 18.663 5.775 -5.926 1.00 66.31 103 GLU A C 1
ATOM 850 O O . GLU A 1 103 ? 19.570 5.395 -6.660 1.00 66.31 103 GLU A O 1
ATOM 855 N N . GLY A 1 104 ? 17.414 5.912 -6.370 1.00 65.88 104 GLY A N 1
ATOM 856 C CA . GLY A 1 104 ? 17.036 5.686 -7.760 1.00 65.88 104 GLY A CA 1
ATOM 857 C C . GLY A 1 104 ? 15.528 5.773 -7.954 1.00 65.88 104 GLY A C 1
ATOM 858 O O . GLY A 1 104 ? 14.754 5.197 -7.190 1.00 65.88 104 GLY A O 1
ATOM 859 N N . PHE A 1 105 ? 15.091 6.504 -8.979 1.00 69.12 105 PHE A N 1
ATOM 860 C CA . PHE A 1 105 ? 13.675 6.605 -9.315 1.00 69.12 105 PHE A CA 1
ATOM 861 C C . PHE A 1 105 ? 13.250 5.415 -10.182 1.00 69.12 105 PHE A C 1
ATOM 863 O O . PHE A 1 105 ? 13.637 5.300 -11.346 1.00 69.12 105 PHE A O 1
ATOM 870 N N . VAL A 1 106 ? 12.421 4.526 -9.631 1.00 71.44 106 VAL A N 1
ATOM 871 C CA . VAL A 1 106 ? 11.811 3.435 -10.403 1.00 71.44 106 VAL A CA 1
ATOM 872 C C . VAL A 1 106 ? 10.700 4.017 -11.291 1.00 71.44 106 VAL A C 1
ATOM 874 O O . VAL A 1 106 ? 9.659 4.472 -10.800 1.00 71.44 106 VAL A O 1
ATOM 877 N N . THR A 1 107 ? 10.932 4.013 -12.608 1.00 71.25 107 THR A N 1
ATOM 878 C CA . THR A 1 107 ? 9.994 4.510 -13.629 1.00 71.25 107 THR A CA 1
ATOM 879 C C . THR A 1 107 ? 8.945 3.462 -14.014 1.00 71.25 107 THR A C 1
ATOM 881 O O . THR A 1 107 ? 9.064 2.276 -13.706 1.00 71.25 107 THR A O 1
ATOM 884 N N . GLY A 1 108 ? 7.907 3.888 -14.745 1.00 67.62 108 GLY A N 1
ATOM 885 C CA . GLY A 1 108 ? 6.853 3.001 -15.251 1.00 67.62 108 GLY A CA 1
ATOM 886 C C . GLY A 1 108 ? 7.351 1.837 -16.121 1.00 67.62 108 GLY A C 1
ATOM 887 O O . GLY A 1 108 ? 6.767 0.763 -16.065 1.00 67.62 108 GLY A O 1
ATOM 888 N N . ALA A 1 109 ? 8.445 2.009 -16.870 1.00 65.94 109 ALA A N 1
ATOM 889 C CA . ALA A 1 109 ? 9.021 0.940 -17.695 1.00 65.94 109 ALA A CA 1
ATOM 890 C C . ALA A 1 109 ? 9.737 -0.151 -16.870 1.00 65.94 109 ALA A C 1
ATOM 892 O O . ALA A 1 109 ? 9.970 -1.252 -17.369 1.00 65.94 109 ALA A O 1
ATOM 893 N N . ALA A 1 110 ? 10.082 0.149 -15.613 1.00 77.44 110 ALA A N 1
ATOM 894 C CA . ALA A 1 110 ? 10.825 -0.735 -14.719 1.00 77.44 110 ALA A CA 1
ATOM 895 C C . ALA A 1 110 ? 9.932 -1.541 -13.756 1.00 77.44 110 ALA A C 1
ATOM 897 O O . ALA A 1 110 ? 10.466 -2.327 -12.973 1.00 77.44 110 ALA A O 1
ATOM 898 N N . VAL A 1 111 ? 8.604 -1.371 -13.809 1.00 81.06 111 VAL A N 1
ATOM 899 C CA . VAL A 1 111 ? 7.630 -2.072 -12.950 1.00 81.06 111 VAL A CA 1
ATOM 900 C C . VAL A 1 111 ? 6.779 -3.076 -13.731 1.00 81.06 111 VAL A C 1
ATOM 902 O O . VAL A 1 111 ? 6.581 -2.912 -14.935 1.00 81.06 111 VAL A O 1
ATOM 905 N N . GLY A 1 112 ? 6.256 -4.100 -13.053 1.00 81.25 112 GLY A N 1
ATOM 906 C CA . GLY A 1 112 ? 5.329 -5.087 -13.629 1.00 81.25 112 GLY A CA 1
ATOM 907 C C . GLY A 1 112 ? 5.782 -6.536 -13.446 1.00 81.25 112 GLY A C 1
ATOM 908 O O . GLY A 1 112 ? 6.567 -6.838 -12.557 1.00 81.25 112 GLY A O 1
ATOM 909 N N . LEU A 1 113 ? 5.295 -7.440 -14.297 1.00 81.31 113 LEU A N 1
ATOM 910 C CA . LEU A 1 113 ? 5.610 -8.870 -14.237 1.00 81.31 113 LEU A CA 1
ATOM 911 C C . LEU A 1 113 ? 6.476 -9.258 -15.442 1.00 81.31 113 LEU A C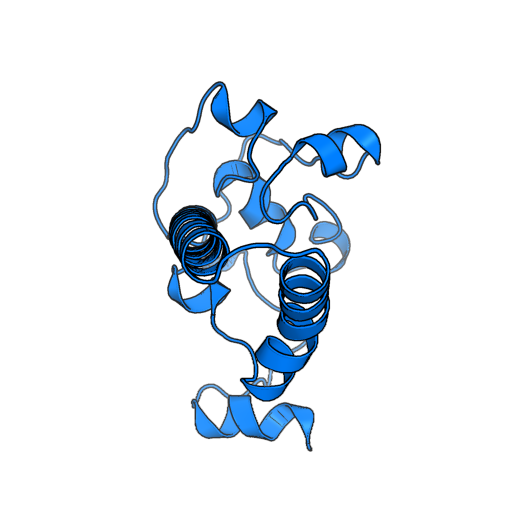 1
ATOM 913 O O . LEU A 1 113 ? 5.989 -9.323 -16.564 1.00 81.31 113 LEU A O 1
ATOM 917 N N . GLU A 1 114 ? 7.776 -9.507 -15.247 1.00 82.81 114 GLU A N 1
ATOM 918 C CA . GLU A 1 114 ? 8.671 -9.908 -16.352 1.00 82.81 114 GLU A CA 1
ATOM 919 C C . GLU A 1 114 ? 8.270 -11.231 -17.010 1.00 82.81 114 GLU A C 1
ATOM 921 O O . GLU A 1 114 ? 8.432 -11.405 -18.219 1.00 82.81 114 GLU A O 1
ATOM 926 N N . ARG A 1 115 ? 7.797 -12.172 -16.187 1.00 80.31 115 ARG A N 1
ATOM 927 C CA . ARG A 1 115 ? 7.526 -13.554 -16.592 1.00 80.31 115 ARG A CA 1
ATOM 928 C C . ARG A 1 115 ? 6.212 -13.702 -17.345 1.00 80.31 115 ARG A C 1
ATOM 930 O O . ARG A 1 115 ? 6.091 -14.634 -18.129 1.00 80.31 115 ARG A O 1
ATOM 937 N N . GLU A 1 116 ? 5.281 -12.775 -17.142 1.00 80.56 116 GLU A N 1
ATOM 938 C CA . GLU A 1 116 ? 3.958 -12.834 -17.747 1.00 80.56 116 GLU A CA 1
ATOM 939 C C . GLU A 1 116 ? 3.882 -11.887 -18.947 1.00 80.56 116 GLU A C 1
ATOM 941 O O . GLU A 1 116 ? 3.709 -10.674 -18.813 1.00 80.56 116 GLU A O 1
ATOM 946 N N . LYS A 1 117 ? 4.087 -12.449 -20.142 1.00 79.19 117 LYS A N 1
ATOM 947 C CA . LYS A 1 117 ? 4.140 -11.690 -21.403 1.00 79.19 117 LYS A CA 1
ATOM 948 C C . LYS A 1 117 ? 2.776 -11.571 -22.083 1.00 79.19 117 LYS A C 1
ATOM 950 O O . LYS A 1 117 ? 2.618 -10.712 -22.950 1.00 79.19 117 LYS A O 1
ATOM 955 N N . SER A 1 118 ? 1.824 -12.419 -21.705 1.00 84.50 118 SER A N 1
ATOM 956 C CA . SER A 1 118 ? 0.518 -12.583 -22.350 1.00 84.50 118 SER A CA 1
ATOM 957 C C . SER A 1 118 ? -0.652 -12.139 -21.476 1.00 84.50 118 SER A C 1
ATOM 959 O O . SER A 1 118 ? -1.795 -12.404 -21.839 1.00 84.50 118 SER A O 1
ATOM 961 N N . PHE A 1 119 ? -0.393 -11.425 -20.371 1.00 86.69 119 PHE A N 1
ATOM 962 C CA . PHE A 1 119 ? -1.458 -10.967 -19.477 1.00 86.69 119 PHE A CA 1
ATOM 963 C C . PHE A 1 119 ? -2.541 -10.185 -20.240 1.00 86.69 119 PHE A C 1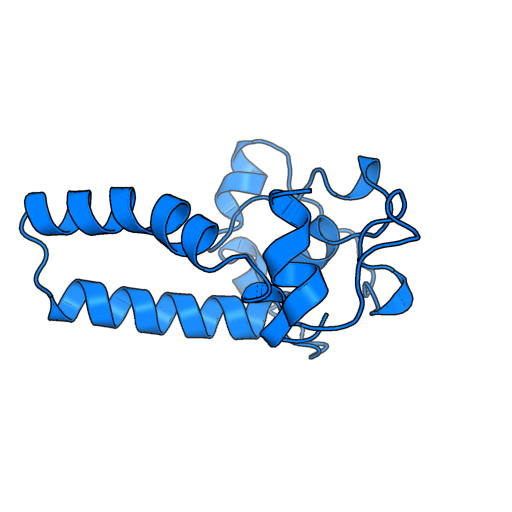
ATOM 965 O O . PHE A 1 119 ? -2.194 -9.284 -21.024 1.00 86.69 119 PHE A O 1
ATOM 972 N N . PRO A 1 120 ? -3.836 -10.463 -20.002 1.00 89.88 120 PRO A N 1
ATOM 973 C CA . PRO A 1 120 ? -4.914 -9.732 -20.647 1.00 89.88 120 PRO A CA 1
ATOM 974 C C . PRO A 1 120 ? -4.808 -8.223 -20.411 1.00 89.88 120 PRO A C 1
ATOM 976 O O . PRO A 1 120 ? -4.510 -7.746 -19.312 1.00 89.88 120 PRO A O 1
ATOM 979 N N . LYS A 1 121 ? -5.043 -7.441 -21.466 1.00 87.31 121 LYS A N 1
ATOM 980 C CA . LYS A 1 121 ? -4.972 -5.971 -21.401 1.00 87.31 121 LYS A CA 1
ATOM 981 C C . LYS A 1 121 ? -6.329 -5.332 -21.134 1.00 87.31 121 LYS A C 1
ATOM 983 O O . LYS A 1 121 ? -6.373 -4.203 -20.649 1.00 87.31 121 LYS A O 1
ATOM 988 N N . ASP A 1 122 ? -7.407 -6.033 -21.460 1.00 90.50 122 ASP A N 1
ATOM 989 C CA . ASP A 1 122 ? -8.770 -5.608 -21.191 1.00 90.50 122 ASP A CA 1
ATOM 990 C C . ASP A 1 122 ? -9.214 -6.013 -19.779 1.00 90.50 122 ASP A C 1
ATOM 992 O O . ASP A 1 122 ? -8.694 -6.948 -19.170 1.00 90.50 122 ASP A O 1
ATOM 996 N N . TYR A 1 123 ? -10.180 -5.268 -19.246 1.00 86.69 123 TYR A N 1
ATOM 997 C CA . TYR A 1 123 ? -10.624 -5.415 -17.863 1.00 86.69 123 TYR A CA 1
ATOM 998 C C . TYR A 1 123 ? -11.269 -6.779 -17.588 1.00 86.69 123 TYR A C 1
ATOM 1000 O O . TYR A 1 123 ? -10.995 -7.391 -16.559 1.00 86.69 123 TYR A O 1
ATOM 1008 N N . LEU A 1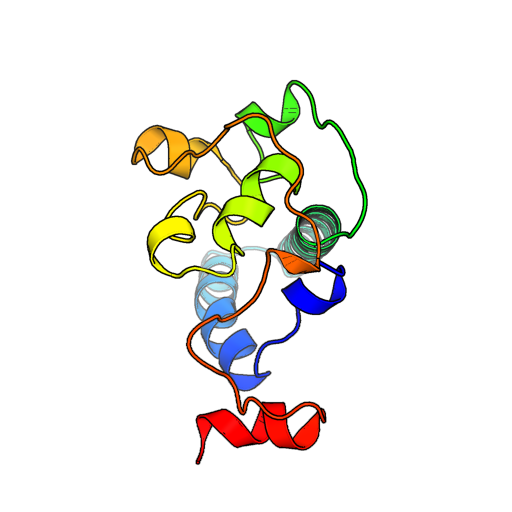 124 ? -12.094 -7.274 -18.515 1.00 91.06 124 LEU A N 1
ATOM 1009 C CA . LEU A 1 124 ? -12.783 -8.553 -18.346 1.00 91.06 124 LEU A CA 1
ATOM 1010 C C . LEU A 1 124 ? -11.795 -9.715 -18.376 1.00 91.06 124 LEU A C 1
ATOM 1012 O O . LEU A 1 124 ? -11.842 -10.567 -17.492 1.00 91.06 124 LEU A O 1
ATOM 1016 N N . GLY A 1 125 ? -10.854 -9.702 -19.318 1.00 92.25 125 GLY A N 1
ATOM 1017 C CA . GLY A 1 125 ? -9.766 -10.664 -19.382 1.00 92.25 125 GLY A CA 1
ATOM 1018 C C . GLY A 1 125 ? -9.005 -10.735 -18.061 1.00 92.25 125 GLY A C 1
ATOM 1019 O O . GLY A 1 125 ? -8.864 -11.823 -17.512 1.00 92.25 125 GLY A O 1
ATOM 1020 N N . GLN A 1 126 ? -8.622 -9.588 -17.486 1.00 89.88 126 GLN A N 1
ATOM 1021 C CA . GLN A 1 126 ? -7.922 -9.533 -16.191 1.00 89.88 126 GLN A CA 1
ATOM 1022 C C . GLN A 1 126 ? -8.752 -10.089 -15.027 1.00 89.88 126 GLN A C 1
ATOM 1024 O O . GLN A 1 126 ? -8.190 -10.705 -14.125 1.00 89.88 126 GLN A O 1
ATOM 1029 N N . LEU A 1 127 ? -10.074 -9.886 -15.032 1.00 90.25 127 LEU A N 1
ATOM 1030 C CA . LEU A 1 127 ? -10.962 -10.450 -14.012 1.00 90.25 127 LEU A CA 1
ATOM 1031 C C . LEU A 1 127 ? -11.129 -11.966 -14.155 1.00 90.25 127 LEU A C 1
ATOM 1033 O O . LEU A 1 127 ? -11.228 -12.665 -13.153 1.00 90.25 127 LEU A O 1
ATOM 1037 N N . THR A 1 128 ? -11.167 -12.476 -15.383 1.00 92.69 128 THR A N 1
ATOM 1038 C CA . THR A 1 128 ? -11.361 -13.912 -15.635 1.00 92.69 128 THR A CA 1
ATOM 1039 C C . THR A 1 128 ? -10.076 -14.728 -15.558 1.00 92.69 128 THR A C 1
ATOM 1041 O O . THR A 1 128 ? -10.154 -15.929 -15.324 1.00 92.69 128 THR A O 1
ATOM 1044 N N . GLU A 1 129 ? -8.911 -14.096 -15.721 1.00 90.25 129 GLU A N 1
ATOM 1045 C CA . GLU A 1 129 ? -7.602 -14.759 -15.760 1.00 90.25 129 GLU A CA 1
ATOM 1046 C C . GLU A 1 129 ? -7.343 -15.722 -14.586 1.00 90.25 129 GLU A C 1
ATOM 1048 O O . GLU A 1 129 ? -6.881 -16.827 -14.846 1.00 90.25 129 GLU A O 1
ATOM 1053 N N . PRO A 1 130 ? -7.693 -15.405 -13.320 1.00 88.94 130 PRO A N 1
ATOM 1054 C CA . PRO A 1 130 ? -7.471 -16.327 -12.201 1.00 88.94 130 PRO A CA 1
ATOM 1055 C C . PRO A 1 130 ? -8.275 -17.638 -12.253 1.00 88.94 130 PRO A C 1
ATOM 1057 O O . PRO A 1 130 ? -8.028 -18.521 -11.436 1.00 88.94 130 PRO A O 1
ATOM 1060 N N . PHE A 1 131 ? -9.266 -17.748 -13.143 1.00 90.19 131 PHE A N 1
ATOM 1061 C CA . PHE A 1 131 ? -10.154 -18.911 -13.274 1.00 90.19 131 PHE A CA 1
ATOM 1062 C C . PHE A 1 131 ? -9.923 -19.713 -14.561 1.00 90.19 131 PHE A C 1
ATOM 1064 O O . PHE A 1 131 ? -10.709 -20.614 -14.862 1.00 90.19 131 PHE A O 1
ATOM 1071 N N . ARG A 1 132 ? -8.902 -19.354 -15.342 1.00 84.12 132 ARG A N 1
ATOM 1072 C CA . ARG A 1 132 ? -8.483 -20.076 -16.548 1.00 84.12 132 ARG A CA 1
ATOM 1073 C C . ARG A 1 132 ? -7.354 -21.040 -16.213 1.00 84.12 132 ARG A C 1
ATOM 1075 O O . ARG A 1 132 ? -7.335 -22.111 -16.854 1.00 84.12 132 ARG A O 1
#